Protein AF-A0AAW4KWZ7-F1 (afdb_monomer_lite)

Secondary structure (DSSP, 8-state):
-HHHHHHHHHHHHHHHHHHHHHHHHHHTTGGGHHHHHHHHHHHHHHHHHHTTHHHHHHHHHHTT--HHHHHHHHHH--TTS-STT-HHHHHHHHHHHHHHHTT-

Sequence (104 aa):
MYKTKALLLATLVSILPAIVAGAIVGLFFIKSFWYWTAGIASPALFFICLDRVPVRLFAGAMRGLPLWPLLKYGFVCTDKRSSNYNSDEEWRYWFLYNSDHHKR

Organism: NCBI:txid60036

pLDDT: mean 78.72, std 14.86, range [43.19, 94.19]

Radius of gyration: 18.98 Å; chains: 1; bounding box: 37×48×48 Å

Structure (mmCIF, N/CA/C/O backbone):
data_AF-A0AAW4KWZ7-F1
#
_entry.id   AF-A0AAW4KWZ7-F1
#
loop_
_atom_site.group_PDB
_atom_site.id
_atom_site.type_symbol
_atom_site.label_atom_id
_atom_site.label_alt_id
_atom_site.label_comp_id
_atom_site.label_asym_id
_atom_site.label_entity_id
_atom_site.label_seq_id
_atom_site.pdbx_PDB_ins_code
_atom_site.Cartn_x
_atom_site.Cartn_y
_atom_site.Cartn_z
_atom_site.occupancy
_atom_site.B_iso_or_equiv
_atom_site.auth_seq_id
_atom_site.auth_comp_id
_atom_site.auth_asym_id
_atom_site.auth_atom_id
_atom_site.pdbx_PDB_model_num
ATOM 1 N N . MET A 1 1 ? -25.413 4.328 6.080 1.00 51.44 1 MET A N 1
ATOM 2 C CA . MET A 1 1 ? -24.615 5.222 5.201 1.00 51.44 1 MET A CA 1
ATOM 3 C C . MET A 1 1 ? -23.087 5.105 5.393 1.00 51.44 1 MET A C 1
ATOM 5 O O . MET A 1 1 ? -22.331 5.689 4.629 1.00 51.44 1 MET A O 1
ATOM 9 N N . TYR A 1 2 ? -22.609 4.329 6.376 1.00 65.94 2 TYR A N 1
ATOM 10 C CA . TYR A 1 2 ? -21.187 4.218 6.764 1.00 65.94 2 TYR A CA 1
ATOM 11 C C . TYR A 1 2 ? -20.401 3.189 5.930 1.00 65.94 2 TYR A C 1
ATOM 13 O O . TYR A 1 2 ? -19.235 3.405 5.619 1.00 65.94 2 TYR A O 1
ATOM 21 N N . LYS A 1 3 ? -21.066 2.103 5.502 1.00 76.88 3 LYS A N 1
ATOM 22 C CA . LYS A 1 3 ? -20.449 0.999 4.745 1.00 76.88 3 LYS A CA 1
ATOM 23 C C . LYS A 1 3 ? -19.888 1.443 3.391 1.00 76.88 3 LYS A C 1
ATOM 25 O O . LYS A 1 3 ? -18.770 1.078 3.061 1.00 76.88 3 LYS A O 1
ATOM 30 N N . THR A 1 4 ? -20.616 2.268 2.639 1.00 83.00 4 THR A N 1
ATOM 31 C CA . THR A 1 4 ? -20.171 2.756 1.322 1.00 83.00 4 THR A CA 1
ATOM 32 C C . THR A 1 4 ? -18.963 3.685 1.440 1.00 83.00 4 THR A C 1
ATOM 34 O O . THR A 1 4 ? -18.037 3.585 0.646 1.00 83.00 4 THR A O 1
ATOM 37 N N . LYS A 1 5 ? -18.927 4.541 2.473 1.00 83.75 5 LYS A N 1
ATOM 38 C CA . LYS A 1 5 ? -17.773 5.412 2.755 1.00 83.75 5 LYS A CA 1
ATOM 39 C C . LYS A 1 5 ? -16.545 4.598 3.167 1.00 83.75 5 LYS A C 1
ATOM 41 O O . LYS A 1 5 ? -15.459 4.849 2.661 1.00 83.75 5 LYS A O 1
ATOM 46 N N . ALA A 1 6 ? -16.728 3.604 4.038 1.00 81.38 6 ALA A N 1
ATOM 47 C CA . ALA A 1 6 ? -15.664 2.693 4.452 1.00 81.38 6 ALA A CA 1
ATOM 48 C C . ALA A 1 6 ? -15.126 1.861 3.278 1.00 81.38 6 ALA A C 1
ATOM 50 O O . ALA A 1 6 ? -13.918 1.672 3.170 1.00 81.38 6 ALA A O 1
ATOM 51 N N . LEU A 1 7 ? -16.009 1.405 2.384 1.00 85.69 7 LEU A N 1
ATOM 52 C CA . LEU A 1 7 ? -15.633 0.684 1.171 1.00 85.69 7 LEU A CA 1
ATOM 53 C C . LEU A 1 7 ? -14.800 1.573 0.246 1.00 85.69 7 LEU A C 1
ATOM 55 O O . LEU A 1 7 ? -13.685 1.191 -0.090 1.00 85.69 7 LEU A O 1
ATOM 59 N N . LEU A 1 8 ? -15.302 2.769 -0.088 1.00 87.31 8 LEU A N 1
ATOM 60 C CA . LEU A 1 8 ? -14.595 3.732 -0.936 1.00 87.31 8 LEU A CA 1
ATOM 61 C C . LEU A 1 8 ? -13.216 4.066 -0.370 1.00 87.31 8 LEU A C 1
ATOM 63 O O . LEU A 1 8 ? -12.225 4.005 -1.095 1.00 87.31 8 LEU A O 1
ATOM 67 N N . LEU A 1 9 ? -13.145 4.355 0.930 1.00 87.25 9 LEU A N 1
ATOM 68 C CA . LEU A 1 9 ? -11.892 4.656 1.606 1.00 87.25 9 LEU A CA 1
ATOM 69 C C . LEU A 1 9 ? -10.916 3.475 1.526 1.00 87.25 9 LEU A C 1
ATOM 71 O O . LEU A 1 9 ? -9.763 3.667 1.155 1.00 87.25 9 LEU A O 1
ATOM 75 N N . ALA A 1 10 ? -11.377 2.256 1.811 1.00 86.88 10 ALA A N 1
ATOM 76 C CA . ALA A 1 10 ? -10.544 1.063 1.733 1.00 86.88 10 ALA A CA 1
ATOM 77 C C . ALA A 1 10 ? -10.004 0.828 0.316 1.00 86.88 10 ALA A C 1
ATOM 79 O O . ALA A 1 10 ? -8.816 0.549 0.164 1.00 86.88 10 ALA A O 1
ATOM 80 N N . THR A 1 11 ? -10.830 0.992 -0.722 1.00 86.75 11 THR A N 1
ATOM 81 C CA . THR A 1 11 ? -10.380 0.876 -2.117 1.00 86.75 11 THR A CA 1
ATOM 82 C C . THR A 1 11 ? -9.385 1.965 -2.500 1.00 86.75 11 THR A C 1
ATOM 84 O O . THR A 1 11 ? -8.314 1.646 -3.005 1.00 86.75 11 THR A O 1
ATOM 87 N N . LEU A 1 12 ? -9.679 3.238 -2.221 1.00 89.44 12 LEU A N 1
ATOM 88 C CA . LEU A 1 12 ? -8.811 4.352 -2.615 1.00 89.44 12 LEU A CA 1
ATOM 89 C C . LEU A 1 12 ? -7.448 4.274 -1.927 1.00 89.44 12 LEU A C 1
ATOM 91 O O . LEU A 1 12 ? -6.415 4.393 -2.581 1.00 89.44 12 LEU A O 1
ATOM 95 N N . VAL A 1 13 ? -7.443 4.007 -0.621 1.00 88.38 13 VAL A N 1
ATOM 96 C CA . VAL A 1 13 ? -6.214 3.895 0.172 1.00 88.38 13 VAL A CA 1
ATOM 97 C C . VAL A 1 13 ? -5.397 2.662 -0.223 1.00 88.38 13 VAL A C 1
ATOM 99 O O . VAL A 1 13 ? -4.177 2.692 -0.114 1.00 88.38 13 VAL A O 1
ATOM 102 N N . SER A 1 14 ? -6.031 1.600 -0.727 1.00 87.94 14 SER A N 1
ATOM 103 C CA . SER A 1 14 ? -5.309 0.427 -1.243 1.00 87.94 14 SER A CA 1
ATOM 104 C C . SER A 1 14 ? -4.706 0.670 -2.629 1.00 87.94 14 SER A C 1
ATOM 106 O O . SER A 1 14 ? -3.636 0.150 -2.929 1.00 87.94 14 SER A O 1
ATOM 108 N N . ILE A 1 15 ? -5.369 1.459 -3.478 1.00 91.62 15 ILE A N 1
ATOM 109 C CA . ILE A 1 15 ? -4.936 1.687 -4.864 1.00 91.62 15 ILE A CA 1
ATOM 110 C C . ILE A 1 15 ? -3.853 2.765 -4.962 1.00 91.62 15 ILE A C 1
ATOM 112 O O . ILE A 1 15 ? -2.914 2.643 -5.749 1.00 91.62 15 ILE A O 1
ATOM 116 N N . LEU A 1 16 ? -3.962 3.812 -4.145 1.00 91.75 16 LEU A N 1
ATOM 117 C CA . LEU A 1 16 ? -3.090 4.981 -4.208 1.00 91.75 16 LEU A CA 1
ATOM 118 C C . LEU A 1 16 ? -1.590 4.643 -4.062 1.00 91.75 16 LEU A C 1
ATOM 120 O O . LEU A 1 16 ? -0.819 5.113 -4.896 1.00 91.75 16 LEU A O 1
ATOM 124 N N . PRO A 1 17 ? -1.143 3.790 -3.117 1.00 89.56 17 PRO A N 1
ATOM 125 C CA . PRO A 1 17 ? 0.270 3.427 -2.990 1.00 89.56 17 PRO A CA 1
ATOM 126 C C . PRO A 1 17 ? 0.831 2.721 -4.227 1.00 89.56 17 PRO A C 1
ATOM 128 O O . PRO A 1 17 ? 1.971 2.969 -4.607 1.00 89.56 17 PRO A O 1
ATOM 131 N N . ALA A 1 18 ? 0.033 1.872 -4.880 1.00 91.06 18 ALA A N 1
ATOM 132 C CA . ALA A 1 18 ? 0.457 1.162 -6.082 1.00 91.06 18 ALA A CA 1
ATOM 133 C C . ALA A 1 18 ? 0.619 2.109 -7.280 1.00 91.06 18 ALA A C 1
ATOM 135 O O . ALA A 1 18 ? 1.614 2.027 -8.000 1.00 91.06 18 ALA A O 1
ATOM 136 N N . ILE A 1 19 ? -0.317 3.048 -7.460 1.00 92.62 19 ILE A N 1
ATOM 137 C CA . ILE A 1 19 ? -0.205 4.083 -8.497 1.00 92.62 19 ILE A CA 1
ATOM 138 C C . ILE A 1 19 ? 0.999 4.985 -8.220 1.00 92.62 19 ILE A C 1
ATOM 140 O O . ILE A 1 19 ? 1.757 5.272 -9.141 1.00 92.62 19 ILE A O 1
ATOM 144 N N . VAL A 1 20 ? 1.211 5.400 -6.967 1.00 93.75 20 VAL A N 1
ATOM 145 C CA . VAL A 1 20 ? 2.363 6.230 -6.579 1.00 93.75 20 VAL A CA 1
ATOM 146 C C . VAL A 1 20 ? 3.678 5.500 -6.851 1.00 93.75 20 VAL A C 1
ATOM 148 O O . VAL A 1 20 ? 4.574 6.088 -7.450 1.00 93.75 20 VAL A O 1
ATOM 151 N N . ALA A 1 21 ? 3.784 4.216 -6.499 1.00 90.56 21 ALA A N 1
ATOM 152 C CA . ALA A 1 21 ? 4.966 3.411 -6.800 1.00 90.56 21 ALA A CA 1
ATOM 153 C C . ALA A 1 21 ? 5.245 3.356 -8.311 1.00 90.56 21 ALA A C 1
ATOM 155 O O . ALA A 1 21 ? 6.373 3.585 -8.747 1.00 90.56 21 ALA A O 1
ATOM 156 N N . GLY A 1 22 ? 4.209 3.127 -9.123 1.00 90.56 22 GLY A N 1
ATOM 157 C CA . GLY A 1 22 ? 4.345 3.136 -10.575 1.00 90.56 22 GLY A CA 1
ATOM 158 C C . GLY A 1 22 ? 4.669 4.513 -11.158 1.00 90.56 22 GLY A C 1
ATOM 159 O O . GLY A 1 22 ? 5.444 4.606 -12.108 1.00 90.56 22 GLY A O 1
ATOM 160 N N . ALA A 1 23 ? 4.116 5.589 -10.603 1.00 92.56 23 ALA A N 1
ATOM 161 C CA . ALA A 1 23 ? 4.396 6.950 -11.047 1.00 92.56 23 ALA A CA 1
ATOM 162 C C . ALA A 1 23 ? 5.851 7.337 -10.754 1.00 92.56 23 ALA A C 1
ATOM 164 O O . ALA A 1 23 ? 6.509 7.908 -11.620 1.00 92.56 23 ALA A O 1
ATOM 165 N N . ILE A 1 24 ? 6.381 6.959 -9.584 1.00 94.19 24 ILE A N 1
ATOM 166 C CA . ILE A 1 24 ? 7.790 7.177 -9.222 1.00 94.19 24 ILE A CA 1
ATOM 167 C C . ILE A 1 24 ? 8.711 6.513 -10.246 1.00 94.19 24 ILE A C 1
ATOM 169 O O . ILE A 1 24 ? 9.620 7.163 -10.751 1.00 94.19 24 ILE A O 1
ATOM 173 N N . VAL A 1 25 ? 8.455 5.250 -10.604 1.00 91.56 25 VAL A N 1
ATOM 174 C CA . VAL A 1 25 ? 9.250 4.553 -11.631 1.00 91.56 25 VAL A CA 1
ATOM 175 C C . VAL A 1 25 ? 9.054 5.190 -13.009 1.00 91.56 25 VAL A C 1
ATOM 177 O O . VAL A 1 25 ? 10.021 5.405 -13.735 1.00 91.56 25 VAL A O 1
ATOM 180 N N . GLY A 1 26 ? 7.817 5.549 -13.358 1.00 91.19 26 GLY A N 1
ATOM 181 C CA . GLY A 1 26 ? 7.483 6.189 -14.628 1.00 91.19 26 GLY A CA 1
ATOM 182 C C . GLY A 1 26 ? 8.226 7.506 -14.852 1.00 91.19 26 GLY A C 1
ATOM 183 O O . GLY A 1 26 ? 8.616 7.788 -15.984 1.00 91.19 26 GLY A O 1
ATOM 184 N N . LEU A 1 27 ? 8.483 8.290 -13.797 1.00 93.50 27 LEU A N 1
ATOM 185 C CA . LEU A 1 27 ? 9.233 9.550 -13.888 1.00 93.50 27 LEU A CA 1
ATOM 186 C C . LEU A 1 27 ? 10.664 9.360 -14.420 1.00 93.50 27 LEU A C 1
ATOM 188 O O . LEU A 1 27 ? 11.184 10.261 -15.073 1.00 93.50 27 LEU A O 1
ATOM 192 N N . PHE A 1 28 ? 11.274 8.187 -14.225 1.00 92.75 28 PHE A N 1
ATOM 193 C CA . PHE A 1 28 ? 12.585 7.860 -14.803 1.00 92.75 28 PHE A CA 1
ATOM 194 C C . PHE A 1 28 ? 12.515 7.494 -16.295 1.00 92.75 28 PHE A C 1
ATOM 196 O O . PHE A 1 28 ? 13.533 7.502 -16.984 1.00 92.75 28 PHE A O 1
ATOM 203 N N . PHE A 1 29 ? 11.319 7.216 -16.821 1.00 91.81 29 PHE A N 1
ATOM 204 C CA . PHE A 1 29 ? 11.088 6.761 -18.191 1.00 91.81 29 PHE A CA 1
ATOM 205 C C . PHE A 1 29 ? 9.964 7.556 -18.866 1.00 91.81 29 PHE A C 1
ATOM 207 O O . PHE A 1 29 ? 8.985 6.983 -19.338 1.00 91.81 29 PHE A O 1
ATOM 214 N N . ILE A 1 30 ? 10.122 8.880 -18.962 1.00 89.94 30 ILE A N 1
ATOM 215 C CA . ILE A 1 30 ? 9.091 9.829 -19.435 1.00 89.94 30 ILE A CA 1
ATOM 216 C C . ILE A 1 30 ? 8.421 9.399 -20.757 1.00 89.94 30 ILE A C 1
ATOM 218 O O . ILE A 1 30 ? 7.199 9.462 -20.875 1.00 89.94 30 ILE A O 1
ATOM 222 N N . LYS A 1 31 ? 9.192 8.910 -21.742 1.00 90.94 31 LYS A N 1
ATOM 223 C CA . LYS A 1 31 ? 8.658 8.475 -23.054 1.00 90.94 31 LYS A CA 1
ATOM 224 C C . LYS A 1 31 ? 7.704 7.279 -22.965 1.00 90.94 31 LYS A C 1
ATOM 226 O O . LYS A 1 31 ? 6.826 7.140 -23.808 1.00 90.94 31 LYS A O 1
ATOM 231 N N . SER A 1 32 ? 7.867 6.451 -21.939 1.00 92.38 32 SER A N 1
ATOM 232 C CA . SER A 1 32 ? 7.063 5.254 -21.686 1.00 92.38 32 SER A CA 1
ATOM 233 C C . SER A 1 32 ? 6.403 5.320 -20.307 1.00 92.38 32 SER A C 1
ATOM 235 O O . SER A 1 32 ? 6.135 4.281 -19.707 1.00 92.38 32 SER A O 1
ATOM 237 N N . PHE A 1 33 ? 6.151 6.536 -19.801 1.00 92.19 33 PHE A N 1
ATOM 238 C CA . PHE A 1 33 ? 5.710 6.798 -18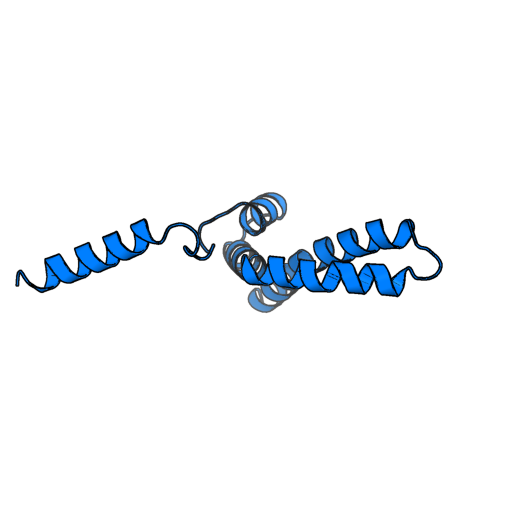.428 1.00 92.19 33 PHE A CA 1
ATOM 239 C C . PHE A 1 33 ? 4.534 5.900 -18.036 1.00 92.19 33 PHE A C 1
ATOM 241 O O . PHE A 1 33 ? 4.630 5.119 -17.095 1.00 92.19 33 PHE A O 1
ATOM 248 N N . TRP A 1 34 ? 3.461 5.933 -18.829 1.00 91.75 34 TRP A N 1
ATOM 249 C CA . TRP A 1 34 ? 2.239 5.175 -18.563 1.00 91.75 34 TRP A CA 1
ATOM 250 C C . TRP A 1 34 ? 2.444 3.661 -18.589 1.00 91.75 34 TRP A C 1
ATOM 252 O O . TRP A 1 34 ? 1.819 2.953 -17.802 1.00 91.75 34 TRP A O 1
ATOM 262 N N . TYR A 1 35 ? 3.339 3.166 -19.448 1.00 92.69 35 TYR A N 1
ATOM 263 C CA . TYR A 1 35 ? 3.662 1.743 -19.521 1.00 92.69 35 TYR A CA 1
ATOM 264 C C . TYR A 1 35 ? 4.348 1.272 -18.236 1.00 92.69 35 TYR A C 1
ATOM 266 O O . TYR A 1 35 ? 3.947 0.271 -17.649 1.00 92.69 35 TYR A O 1
ATOM 274 N N . TRP A 1 36 ? 5.326 2.037 -17.746 1.00 90.50 36 TRP A N 1
ATOM 275 C CA . TRP A 1 36 ? 6.010 1.742 -16.487 1.00 90.50 36 TRP A CA 1
ATOM 276 C C . TRP A 1 36 ? 5.102 1.926 -15.275 1.00 90.50 36 TRP A C 1
ATOM 278 O O . TRP A 1 36 ? 5.100 1.089 -14.374 1.00 90.50 36 TRP A O 1
ATOM 288 N N . THR A 1 37 ? 4.271 2.968 -15.268 1.00 93.12 37 THR A N 1
ATOM 289 C CA . THR A 1 37 ? 3.312 3.196 -14.188 1.00 93.12 37 THR A CA 1
ATOM 290 C C . THR A 1 37 ? 2.302 2.065 -14.081 1.00 93.12 37 THR A C 1
ATOM 292 O O . THR A 1 37 ? 2.138 1.517 -12.995 1.00 93.12 37 THR A O 1
ATOM 295 N N . ALA A 1 38 ? 1.678 1.652 -15.186 1.00 91.56 38 ALA A N 1
ATOM 296 C CA . ALA A 1 38 ? 0.754 0.521 -15.184 1.00 91.56 38 ALA A CA 1
ATOM 297 C C . ALA A 1 38 ? 1.471 -0.807 -14.877 1.00 91.56 38 ALA A C 1
ATOM 299 O O . ALA A 1 38 ? 0.966 -1.614 -14.094 1.00 91.56 38 ALA A O 1
ATOM 300 N N . GLY A 1 39 ? 2.665 -1.007 -15.445 1.00 91.69 39 GLY A N 1
ATOM 301 C CA . GLY A 1 39 ? 3.469 -2.215 -15.276 1.00 91.69 39 GLY A CA 1
ATOM 302 C C . GLY A 1 39 ? 3.923 -2.462 -13.838 1.00 91.69 39 GLY A C 1
ATOM 303 O O . GLY A 1 39 ? 3.992 -3.612 -13.422 1.00 91.69 39 GLY A O 1
ATOM 304 N N . ILE A 1 40 ? 4.173 -1.407 -13.058 1.00 92.44 40 ILE A N 1
ATOM 305 C CA . ILE A 1 40 ? 4.533 -1.504 -11.635 1.00 92.44 40 ILE A CA 1
ATOM 306 C C . ILE A 1 40 ? 3.295 -1.458 -10.731 1.00 92.44 40 ILE A C 1
ATOM 308 O O . ILE A 1 40 ? 3.222 -2.197 -9.748 1.00 92.44 40 ILE A O 1
ATOM 312 N N . ALA A 1 41 ? 2.292 -0.639 -11.062 1.00 92.44 41 ALA A N 1
ATOM 313 C CA . ALA A 1 41 ? 1.075 -0.535 -10.259 1.00 92.44 41 ALA A CA 1
ATOM 314 C C . ALA A 1 41 ? 0.271 -1.844 -10.251 1.00 92.44 41 ALA A C 1
ATOM 316 O O . ALA A 1 41 ? -0.293 -2.201 -9.221 1.00 92.44 41 ALA A O 1
ATOM 317 N N . SER A 1 42 ? 0.240 -2.580 -11.366 1.00 90.94 42 SER A N 1
ATOM 318 C CA . SER A 1 42 ? -0.488 -3.851 -11.481 1.00 90.94 42 SER A CA 1
ATOM 319 C C . SER A 1 42 ? 0.002 -4.937 -10.498 1.00 90.94 42 SER A C 1
ATOM 321 O O . SER A 1 42 ? -0.795 -5.385 -9.667 1.00 90.94 42 SER A O 1
ATOM 323 N N . PRO A 1 43 ? 1.294 -5.332 -10.479 1.00 90.50 43 PRO A N 1
ATOM 324 C CA . PRO A 1 43 ? 1.797 -6.291 -9.498 1.00 90.50 43 PRO A CA 1
ATOM 325 C C . PRO A 1 43 ? 1.735 -5.742 -8.067 1.00 90.50 43 PRO A C 1
ATOM 327 O O . PRO A 1 43 ? 1.423 -6.494 -7.146 1.00 90.50 43 PRO A O 1
ATOM 330 N N . ALA A 1 44 ? 1.957 -4.440 -7.854 1.00 88.69 44 ALA A N 1
ATOM 331 C CA . ALA A 1 44 ? 1.825 -3.837 -6.527 1.00 88.69 44 ALA A CA 1
ATOM 332 C C . ALA A 1 44 ? 0.391 -3.953 -5.978 1.00 88.69 44 ALA A C 1
ATOM 334 O O . ALA A 1 44 ? 0.201 -4.369 -4.835 1.00 88.69 44 ALA A O 1
ATOM 335 N N . LEU A 1 45 ? -0.625 -3.659 -6.797 1.00 89.81 45 LEU A N 1
ATOM 336 C CA . LEU A 1 45 ? -2.033 -3.870 -6.450 1.00 89.81 45 LEU A CA 1
ATOM 337 C C . LEU A 1 45 ? -2.319 -5.334 -6.129 1.00 89.81 45 LEU A C 1
ATOM 339 O O . LEU A 1 45 ? -3.012 -5.623 -5.155 1.00 89.81 45 LEU A O 1
ATOM 343 N N . PHE A 1 46 ? -1.770 -6.254 -6.923 1.00 88.69 46 PHE A N 1
ATOM 344 C CA . PHE A 1 46 ? -1.930 -7.682 -6.689 1.00 88.69 46 PHE A CA 1
ATOM 345 C C . PHE A 1 46 ? -1.396 -8.092 -5.308 1.00 88.69 46 PHE A C 1
ATOM 347 O O . PHE A 1 46 ? -2.116 -8.733 -4.542 1.00 88.69 46 PHE A O 1
ATOM 354 N N . PHE A 1 47 ? -0.196 -7.639 -4.929 1.00 85.75 47 PHE A N 1
ATOM 355 C CA . PHE A 1 47 ? 0.362 -7.893 -3.597 1.00 85.75 47 PHE A CA 1
ATOM 356 C C . PHE A 1 47 ? -0.456 -7.258 -2.466 1.00 85.75 47 PHE A C 1
ATOM 358 O O . PHE A 1 47 ? -0.689 -7.905 -1.447 1.00 85.75 47 PHE A O 1
ATOM 365 N N . ILE A 1 48 ? -0.941 -6.026 -2.644 1.00 87.12 48 ILE A N 1
ATOM 366 C CA . ILE A 1 48 ? -1.796 -5.336 -1.661 1.00 87.12 48 ILE A CA 1
ATOM 367 C C . ILE A 1 48 ? -3.103 -6.113 -1.430 1.00 87.12 48 ILE A C 1
ATOM 369 O O . ILE A 1 48 ? -3.563 -6.254 -0.292 1.00 87.12 48 ILE A O 1
ATOM 373 N N . CYS A 1 49 ? -3.691 -6.652 -2.499 1.00 85.88 49 CYS A N 1
ATOM 374 C CA . CYS A 1 49 ? -4.874 -7.503 -2.423 1.00 85.88 49 CYS A CA 1
ATOM 375 C C . CYS A 1 49 ? -4.578 -8.843 -1.735 1.00 85.88 49 CYS A C 1
ATOM 377 O O . CYS A 1 49 ? -5.349 -9.252 -0.864 1.00 85.88 49 CYS A O 1
ATOM 379 N N . LEU A 1 50 ? -3.461 -9.500 -2.071 1.00 83.50 50 LEU A N 1
ATOM 380 C CA . LEU A 1 50 ? -3.037 -10.759 -1.444 1.00 83.50 50 LEU A CA 1
ATOM 381 C C . LEU A 1 50 ? -2.756 -10.608 0.053 1.00 83.50 50 LEU A C 1
ATOM 383 O O . LEU A 1 50 ? -3.150 -11.462 0.845 1.00 83.50 50 LEU A O 1
ATOM 387 N N . ASP A 1 51 ? -2.149 -9.494 0.459 1.00 81.88 51 ASP A N 1
ATOM 388 C CA . ASP A 1 51 ? -1.934 -9.169 1.870 1.00 81.88 51 ASP A CA 1
ATOM 389 C C . ASP A 1 51 ? -3.222 -8.687 2.566 1.00 81.88 51 ASP A C 1
ATOM 391 O O . ASP A 1 51 ? -3.212 -8.352 3.747 1.00 81.88 51 ASP A O 1
ATOM 395 N N . ARG A 1 52 ? -4.368 -8.682 1.867 1.00 84.38 52 ARG A N 1
ATOM 396 C CA . ARG A 1 52 ? -5.701 -8.349 2.398 1.00 84.38 52 ARG A CA 1
ATOM 397 C C . ARG A 1 52 ? -5.776 -6.959 3.046 1.00 84.38 52 ARG A C 1
ATOM 399 O O . ARG A 1 52 ? -6.653 -6.705 3.878 1.00 84.38 52 ARG A O 1
ATOM 406 N N . VAL A 1 53 ? -4.923 -6.028 2.612 1.00 86.25 53 VAL A N 1
ATOM 407 C CA . VAL A 1 53 ? -4.931 -4.619 3.043 1.00 86.25 53 VAL A CA 1
ATOM 408 C C . VAL A 1 53 ? -6.324 -3.980 2.890 1.00 86.25 53 VAL A C 1
ATOM 410 O O . VAL A 1 53 ? -6.789 -3.380 3.865 1.00 86.25 53 VAL A O 1
ATOM 413 N N . PRO A 1 54 ? -7.068 -4.163 1.770 1.00 86.75 54 PRO A N 1
ATOM 414 C CA . PRO A 1 54 ? -8.399 -3.565 1.622 1.00 86.75 54 PRO A CA 1
ATOM 415 C C . PRO A 1 54 ? -9.386 -4.061 2.685 1.00 86.75 54 PRO A C 1
ATOM 417 O O . PRO A 1 54 ? -10.217 -3.306 3.187 1.00 86.75 54 PRO A O 1
ATOM 420 N N . VAL A 1 55 ? -9.271 -5.331 3.084 1.00 86.00 55 VAL A N 1
ATOM 421 C CA . VAL A 1 55 ? -10.149 -5.954 4.084 1.00 86.00 55 VAL A CA 1
ATOM 422 C C . VAL A 1 55 ? -9.839 -5.431 5.488 1.00 86.00 55 VAL A C 1
ATOM 424 O O . VAL A 1 55 ? -10.761 -5.215 6.281 1.00 86.0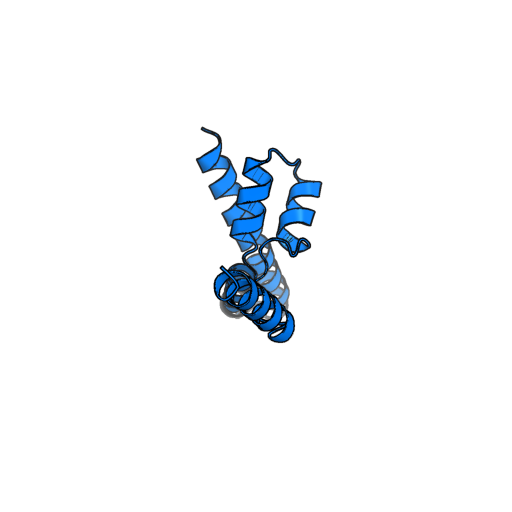0 55 VAL A O 1
ATOM 427 N N . ARG A 1 56 ? -8.557 -5.206 5.808 1.00 86.31 56 ARG A N 1
ATOM 428 C CA . ARG A 1 56 ? -8.136 -4.596 7.080 1.00 86.31 56 ARG A CA 1
ATOM 429 C C . ARG A 1 56 ? -8.549 -3.131 7.158 1.00 86.31 56 ARG A C 1
ATOM 431 O O . ARG A 1 56 ? -9.126 -2.729 8.164 1.00 86.31 56 ARG A O 1
ATOM 438 N N . LEU A 1 57 ? -8.358 -2.363 6.085 1.00 86.94 57 LEU A N 1
ATOM 439 C CA . LEU A 1 57 ? -8.818 -0.974 5.999 1.00 86.94 57 LEU A CA 1
ATOM 440 C C . LEU A 1 57 ? -10.337 -0.872 6.142 1.00 86.94 57 LEU A C 1
ATOM 442 O O . LEU A 1 57 ? -10.825 -0.057 6.919 1.00 86.94 57 LEU A O 1
ATOM 446 N N . PHE A 1 58 ? -11.097 -1.740 5.473 1.00 87.00 58 PHE A N 1
ATOM 447 C CA . PHE A 1 58 ? -12.550 -1.766 5.622 1.00 87.00 58 PHE A CA 1
ATOM 448 C C . PHE A 1 58 ? -12.967 -2.092 7.064 1.00 87.00 58 PHE A C 1
ATOM 450 O O . PHE A 1 58 ? -13.812 -1.406 7.637 1.00 87.00 58 PHE A O 1
ATOM 457 N N . ALA A 1 59 ? -12.347 -3.100 7.685 1.00 84.88 59 ALA A N 1
ATOM 458 C CA . ALA A 1 59 ? -12.636 -3.474 9.068 1.00 84.88 59 ALA A CA 1
ATOM 459 C C . ALA A 1 59 ? -12.273 -2.363 10.067 1.00 84.88 59 ALA A C 1
ATOM 461 O O . ALA A 1 59 ? -13.052 -2.084 10.975 1.00 84.88 59 ALA A O 1
ATOM 462 N N . GLY A 1 60 ? -11.129 -1.702 9.887 1.00 84.56 60 GLY A N 1
ATOM 463 C CA . GLY A 1 60 ? -10.717 -0.571 10.714 1.00 84.56 60 GLY A CA 1
ATOM 464 C C . GLY A 1 60 ? -11.638 0.640 10.555 1.00 84.56 60 GLY A C 1
ATOM 465 O O . GLY A 1 60 ? -12.000 1.273 11.545 1.00 84.56 60 GLY A O 1
ATOM 466 N N . ALA A 1 61 ? -12.085 0.921 9.329 1.00 85.25 61 ALA A N 1
ATOM 467 C CA . ALA A 1 61 ? -13.024 2.003 9.050 1.00 85.25 61 ALA A CA 1
ATOM 468 C C . ALA A 1 61 ? -14.400 1.718 9.672 1.00 85.25 61 ALA A C 1
ATOM 470 O O . ALA A 1 61 ? -15.018 2.608 10.250 1.00 85.25 61 ALA A O 1
ATOM 471 N N . MET A 1 62 ? -14.853 0.461 9.633 1.00 84.50 62 MET A N 1
ATOM 472 C CA . MET A 1 62 ? -16.079 0.019 10.306 1.00 84.50 62 MET A CA 1
ATOM 473 C C . MET A 1 62 ? -15.982 0.082 11.839 1.00 84.50 62 MET A C 1
ATOM 475 O O . MET A 1 62 ? -17.002 0.264 12.496 1.00 84.50 62 MET A O 1
ATOM 479 N N . ARG A 1 63 ? -14.774 -0.027 12.408 1.00 83.62 63 ARG A N 1
ATOM 480 C CA . ARG A 1 63 ? -14.497 0.179 13.843 1.00 83.62 63 ARG A CA 1
ATOM 481 C C . ARG A 1 63 ? -14.419 1.659 14.240 1.00 83.62 63 ARG A C 1
ATOM 483 O O . ARG A 1 63 ? -14.229 1.950 15.414 1.00 83.62 63 ARG A O 1
ATOM 490 N N . GLY A 1 64 ? -14.543 2.586 13.286 1.00 82.31 64 GLY A N 1
ATOM 491 C CA . GLY A 1 64 ? -14.468 4.024 13.551 1.00 82.31 64 GLY A CA 1
ATOM 492 C C . GLY A 1 64 ? -13.060 4.522 13.883 1.00 82.31 64 GLY A C 1
ATOM 493 O O . GLY A 1 64 ? -12.923 5.552 14.539 1.00 82.31 64 GLY A O 1
ATOM 494 N N . LEU A 1 65 ? -12.010 3.807 13.458 1.00 83.38 65 LEU A N 1
ATOM 495 C CA . LEU A 1 65 ? -10.635 4.250 13.688 1.00 83.38 65 LEU A CA 1
ATOM 496 C C . LEU A 1 65 ? -10.356 5.577 12.954 1.00 83.38 65 LEU A C 1
ATOM 498 O O . LEU A 1 65 ? -10.744 5.721 11.790 1.00 83.38 65 LEU A O 1
ATOM 502 N N . PRO A 1 66 ? -9.640 6.528 13.583 1.00 84.38 66 PRO A N 1
ATOM 503 C CA . PRO A 1 66 ? -9.199 7.738 12.900 1.00 84.38 66 PRO A CA 1
ATOM 504 C C . PRO A 1 66 ? -8.129 7.415 11.846 1.00 84.38 66 PRO A C 1
ATOM 506 O O . PRO A 1 66 ? -7.503 6.356 11.881 1.00 84.38 66 PRO A O 1
ATOM 509 N N . LEU A 1 67 ? -7.907 8.336 10.902 1.00 81.25 67 LEU A N 1
ATOM 510 C CA . LEU A 1 67 ? -7.151 8.092 9.664 1.00 81.25 67 LEU A CA 1
ATOM 511 C C . LEU A 1 67 ? -5.751 7.492 9.888 1.00 81.25 67 LEU A C 1
ATOM 513 O O . LEU A 1 67 ? -5.375 6.535 9.218 1.00 81.25 67 LEU A O 1
ATOM 517 N N . TRP A 1 68 ? -4.986 8.015 10.847 1.00 83.81 68 TRP A N 1
ATOM 518 C CA . TRP A 1 68 ? -3.628 7.532 11.101 1.00 83.81 68 TRP A CA 1
ATOM 519 C C . TRP A 1 68 ? -3.593 6.122 11.729 1.00 83.81 68 TRP A C 1
ATOM 521 O O . TRP A 1 68 ? -2.950 5.234 11.160 1.00 83.81 68 TRP A O 1
ATOM 531 N N . PRO A 1 69 ? -4.337 5.836 12.819 1.00 85.12 69 PRO A N 1
ATOM 532 C CA . PRO A 1 69 ? -4.501 4.466 13.312 1.00 85.12 69 PRO A CA 1
ATOM 533 C C . PRO A 1 69 ? -5.102 3.505 12.291 1.00 85.12 69 PRO A C 1
ATOM 535 O O . PRO A 1 69 ? -4.744 2.332 12.282 1.00 85.12 69 PRO A O 1
ATOM 538 N N . LEU A 1 70 ? -5.975 3.988 11.411 1.00 84.69 70 LEU A N 1
ATOM 539 C CA . LEU A 1 70 ? -6.560 3.196 10.340 1.00 84.69 70 LEU A CA 1
ATOM 540 C C . LEU A 1 70 ? -5.521 2.768 9.300 1.00 84.69 70 LEU A C 1
ATOM 542 O O . LEU A 1 70 ? -5.509 1.606 8.902 1.00 84.69 70 LEU A O 1
ATOM 54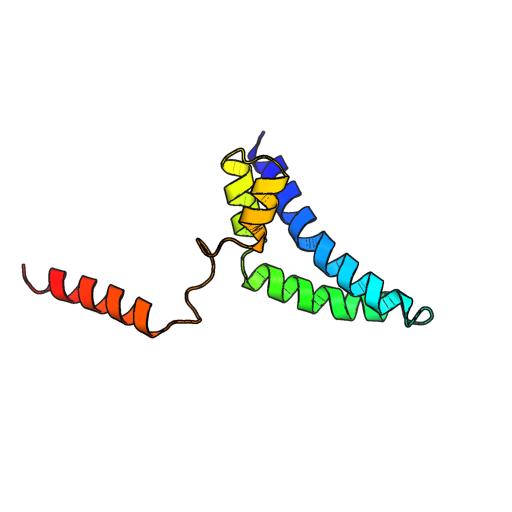6 N N . LEU A 1 71 ? -4.633 3.675 8.889 1.00 84.81 71 LEU A N 1
ATOM 547 C CA . LEU A 1 71 ? -3.520 3.358 7.992 1.00 84.81 71 LEU A CA 1
ATOM 548 C C . LEU A 1 71 ? -2.567 2.352 8.643 1.00 84.81 71 LEU A C 1
ATOM 550 O O . LEU A 1 71 ? -2.228 1.340 8.031 1.00 84.81 71 LEU A O 1
ATOM 554 N N . LYS A 1 72 ? -2.208 2.571 9.913 1.00 84.12 72 LYS A N 1
ATOM 555 C CA . LYS A 1 72 ? -1.389 1.618 10.673 1.00 84.12 72 LYS A CA 1
ATOM 556 C C . LYS A 1 72 ? -2.072 0.249 10.758 1.00 84.12 72 LYS A C 1
ATOM 558 O O . LYS A 1 72 ? -1.435 -0.771 10.524 1.00 84.12 72 LYS A O 1
ATOM 563 N N . TYR A 1 73 ? -3.377 0.217 11.013 1.00 80.44 73 TYR A N 1
ATOM 564 C CA . TYR A 1 73 ? -4.154 -1.020 11.048 1.00 80.44 73 TYR A CA 1
ATOM 565 C C . TYR A 1 73 ? -4.223 -1.711 9.675 1.00 80.44 73 TYR A C 1
ATOM 567 O O . TYR A 1 73 ? -4.072 -2.923 9.574 1.00 80.44 73 TYR A O 1
ATOM 575 N N . GLY A 1 74 ? -4.409 -0.952 8.597 1.00 82.12 74 GLY A N 1
ATOM 576 C CA . GLY A 1 74 ? -4.496 -1.477 7.237 1.00 82.12 74 GLY A CA 1
ATOM 577 C C . GLY A 1 74 ? -3.196 -2.101 6.732 1.00 82.12 74 GLY A C 1
ATOM 578 O O . GLY A 1 74 ? -3.222 -3.201 6.178 1.00 82.12 74 GLY A O 1
ATOM 579 N N . PHE A 1 75 ? -2.070 -1.415 6.932 1.00 81.81 75 PHE A N 1
ATOM 580 C CA . PHE A 1 75 ? -0.782 -1.782 6.331 1.00 81.81 75 PHE A CA 1
ATOM 581 C C . PHE A 1 75 ? 0.156 -2.561 7.255 1.00 81.81 75 PHE A C 1
ATOM 583 O O . PHE A 1 75 ? 1.009 -3.286 6.758 1.00 81.81 75 PHE A O 1
ATOM 590 N N . VAL A 1 76 ? 0.020 -2.426 8.577 1.00 79.00 76 VAL A N 1
ATOM 591 C CA . VAL A 1 76 ? 0.970 -3.017 9.541 1.00 79.00 76 VAL A CA 1
ATOM 592 C C . VAL A 1 76 ? 0.351 -4.174 10.327 1.00 79.00 76 VAL A C 1
ATOM 594 O O . VAL A 1 76 ? 1.067 -5.054 10.794 1.00 79.00 76 VAL A O 1
ATOM 597 N N . CYS A 1 77 ? -0.972 -4.2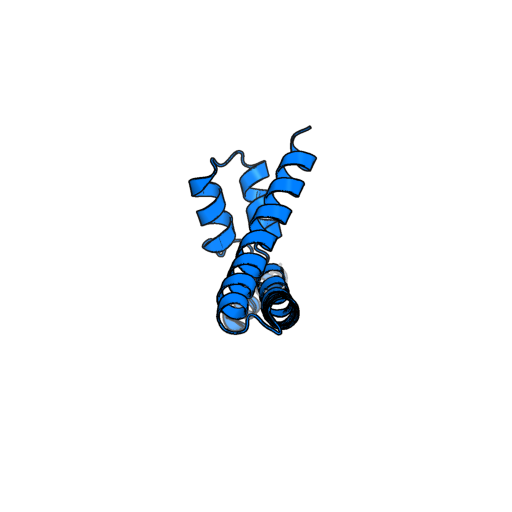01 10.493 1.00 71.12 77 CYS A N 1
ATOM 598 C CA . CYS A 1 77 ? -1.618 -5.199 11.340 1.00 71.12 77 CYS A CA 1
ATOM 599 C C . CYS A 1 77 ? -1.700 -6.578 10.667 1.00 71.12 77 CYS A C 1
ATOM 601 O O . CYS A 1 77 ? -2.108 -6.706 9.511 1.00 71.12 77 CYS A O 1
ATOM 603 N N . THR A 1 78 ? -1.364 -7.626 11.418 1.00 66.31 78 THR A N 1
ATOM 604 C CA . THR A 1 78 ? -1.343 -9.015 10.943 1.00 66.31 78 THR A CA 1
ATOM 605 C C . THR A 1 78 ? -2.639 -9.780 11.218 1.00 66.31 78 THR A C 1
ATOM 607 O O . THR A 1 78 ? -2.792 -10.872 10.686 1.00 66.31 78 THR A O 1
ATOM 610 N N . ASP A 1 79 ? -3.615 -9.195 11.929 1.00 60.31 79 ASP A N 1
ATOM 611 C CA . ASP A 1 79 ? -4.871 -9.839 12.378 1.00 60.31 79 ASP A CA 1
ATOM 612 C C . ASP A 1 79 ? -5.679 -10.563 11.287 1.00 60.31 79 ASP A C 1
ATOM 614 O O . ASP A 1 79 ? -6.505 -11.426 11.574 1.00 60.31 79 ASP A O 1
ATOM 618 N N . LYS A 1 80 ? -5.515 -10.155 10.026 1.00 58.09 80 LYS A N 1
ATOM 619 C CA . LYS A 1 80 ? -6.173 -10.774 8.864 1.00 58.09 80 LYS A CA 1
ATOM 620 C C . LYS A 1 80 ? -5.196 -11.178 7.770 1.00 58.09 80 LYS A C 1
ATOM 622 O O . LYS A 1 80 ? -5.629 -11.442 6.649 1.00 58.09 80 LYS A O 1
ATOM 627 N N . ARG A 1 81 ? -3.896 -11.168 8.061 1.00 53.47 81 ARG A N 1
ATOM 628 C CA . ARG A 1 81 ? -2.885 -11.711 7.157 1.00 53.47 81 ARG A CA 1
ATOM 629 C C . ARG A 1 81 ? -3.165 -13.205 7.023 1.00 53.47 81 ARG A C 1
ATOM 631 O O . ARG A 1 81 ? -3.527 -13.851 8.001 1.00 53.47 81 ARG A O 1
ATOM 638 N N . SER A 1 82 ? -3.067 -13.740 5.809 1.00 46.31 82 SER A N 1
ATOM 639 C CA . SER A 1 82 ? -3.111 -15.192 5.650 1.00 46.31 82 SER A CA 1
ATOM 640 C C . SER A 1 82 ? -1.960 -15.773 6.471 1.00 46.31 82 SER A C 1
ATOM 642 O O . SER A 1 82 ? -0.818 -15.353 6.295 1.00 46.31 82 SER A O 1
ATOM 644 N N . SER A 1 83 ? -2.262 -16.735 7.331 1.00 49.53 83 SER A N 1
ATOM 645 C CA . SER A 1 83 ? -1.350 -17.632 8.060 1.00 49.53 83 SER A CA 1
ATOM 646 C C . SER A 1 83 ? -0.394 -18.429 7.158 1.00 49.53 83 SER A C 1
ATOM 648 O O . SER A 1 83 ? 0.408 -19.211 7.656 1.00 49.53 83 SER A O 1
ATOM 650 N N . ASN A 1 84 ? -0.393 -18.182 5.844 1.00 43.19 84 ASN A N 1
ATOM 651 C CA . ASN A 1 84 ? 0.380 -18.885 4.815 1.00 43.19 84 ASN A CA 1
ATOM 652 C C . ASN A 1 84 ? 1.912 -18.728 4.929 1.00 43.19 84 ASN A C 1
ATOM 654 O O . ASN A 1 84 ? 2.614 -19.007 3.963 1.00 43.19 84 ASN A O 1
ATOM 658 N N . TYR A 1 85 ? 2.440 -18.272 6.066 1.00 46.47 85 TYR A N 1
ATOM 659 C CA . TYR A 1 85 ? 3.875 -18.277 6.351 1.00 46.47 85 TYR A CA 1
ATOM 660 C C . TYR A 1 85 ? 4.288 -19.173 7.524 1.00 46.47 85 TYR A C 1
ATOM 662 O O . TYR A 1 85 ? 5.475 -19.447 7.634 1.00 46.47 85 TYR A O 1
ATOM 670 N N . ASN A 1 86 ? 3.353 -19.692 8.332 1.00 47.31 86 ASN A N 1
ATOM 671 C CA . ASN A 1 86 ? 3.651 -20.645 9.405 1.00 47.31 86 ASN A CA 1
ATOM 672 C C . ASN A 1 86 ? 2.693 -21.837 9.315 1.00 47.31 86 ASN A C 1
ATOM 674 O O . ASN A 1 86 ? 1.703 -21.911 10.043 1.00 47.31 86 ASN A O 1
ATOM 678 N N . SER A 1 87 ? 2.999 -22.788 8.429 1.00 55.12 87 SER A N 1
ATOM 679 C CA . SER A 1 87 ? 2.288 -24.071 8.354 1.00 55.12 87 SER A CA 1
ATOM 680 C C . SER A 1 87 ? 2.190 -24.763 9.720 1.00 55.12 87 SER A C 1
ATOM 682 O O . SER A 1 87 ? 1.186 -25.403 10.012 1.00 55.12 87 SER A O 1
ATOM 684 N N . ASP A 1 88 ? 3.185 -24.591 10.591 1.00 53.41 88 ASP A N 1
ATOM 685 C CA . ASP A 1 88 ? 3.264 -25.298 11.875 1.00 53.41 88 ASP A CA 1
ATOM 686 C C . ASP A 1 88 ? 2.225 -24.851 12.915 1.00 53.41 88 ASP A C 1
ATOM 688 O O . ASP A 1 88 ? 1.823 -25.648 13.767 1.00 53.41 88 ASP A O 1
ATOM 692 N N . GLU A 1 89 ? 1.747 -23.604 12.859 1.00 55.44 89 GLU A N 1
ATOM 693 C CA . GLU A 1 89 ? 0.732 -23.129 13.807 1.00 55.44 89 GLU A CA 1
ATOM 694 C C . GLU A 1 89 ? -0.667 -23.638 13.439 1.00 55.44 89 GLU A C 1
ATOM 696 O O . GLU A 1 89 ? -1.419 -24.050 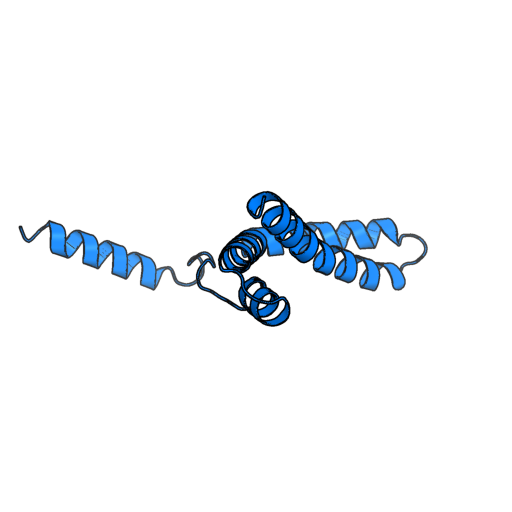14.322 1.00 55.44 89 GLU A O 1
ATOM 701 N N . GLU A 1 90 ? -1.002 -23.704 12.148 1.00 55.28 90 GLU A N 1
ATOM 702 C CA . GLU A 1 90 ? -2.293 -24.234 11.691 1.00 55.28 90 GLU A CA 1
ATOM 703 C C . GLU A 1 90 ? -2.434 -25.734 11.960 1.00 55.28 90 GLU A C 1
ATOM 705 O O . GLU A 1 90 ? -3.480 -26.170 12.452 1.00 55.28 90 GLU A O 1
ATOM 710 N N . TRP A 1 91 ? -1.371 -26.517 11.732 1.00 55.25 91 TRP A N 1
ATOM 711 C CA . TRP A 1 91 ? -1.345 -27.936 12.102 1.00 55.25 91 TRP A CA 1
ATOM 712 C C . TRP A 1 91 ? -1.559 -28.129 13.603 1.00 55.25 91 TRP A C 1
ATOM 714 O O . TRP A 1 91 ? -2.307 -29.021 14.001 1.00 55.25 91 TRP A O 1
ATOM 724 N N . ARG A 1 92 ? -0.972 -27.270 14.446 1.00 54.88 92 ARG A N 1
ATOM 725 C CA . ARG A 1 92 ? -1.178 -27.310 15.901 1.00 54.88 92 ARG A CA 1
ATOM 726 C C . ARG A 1 92 ? -2.625 -27.042 16.297 1.00 54.88 92 ARG A C 1
ATOM 728 O O . ARG A 1 92 ? -3.157 -27.790 17.113 1.00 54.88 92 ARG A O 1
ATOM 735 N N . TYR A 1 93 ? -3.273 -26.024 15.730 1.00 60.75 93 TYR A N 1
ATOM 736 C CA . TYR A 1 93 ? -4.677 -25.733 16.043 1.00 60.75 93 TYR A CA 1
ATOM 737 C C . TYR A 1 93 ? -5.622 -26.830 15.538 1.00 60.75 93 TYR A C 1
ATOM 739 O O . TYR A 1 93 ? -6.542 -27.212 16.259 1.00 60.75 93 TYR A O 1
ATOM 747 N N . TRP A 1 94 ? -5.366 -27.394 14.354 1.00 61.91 94 TRP A N 1
ATOM 748 C CA . TRP A 1 94 ? -6.132 -28.526 13.824 1.00 61.91 94 TRP A CA 1
ATOM 749 C C . TRP A 1 94 ? -5.949 -29.798 14.666 1.00 61.91 94 TRP A C 1
ATOM 751 O O . TRP A 1 94 ? -6.920 -30.497 14.961 1.00 61.91 94 TRP A O 1
ATOM 761 N N . PHE A 1 95 ? -4.720 -30.085 15.106 1.00 64.75 95 PHE A N 1
ATOM 762 C CA . PHE A 1 95 ? -4.421 -31.245 15.947 1.00 64.75 95 PHE A CA 1
ATOM 763 C C . PHE A 1 95 ? -5.045 -31.113 17.339 1.00 64.75 95 PHE A C 1
ATOM 765 O O . PHE A 1 95 ? -5.662 -32.060 17.821 1.00 64.75 95 PHE A O 1
ATOM 772 N N . LEU A 1 96 ? -4.949 -29.933 17.963 1.00 66.31 96 LEU A N 1
ATOM 773 C CA . LEU A 1 96 ? -5.583 -29.657 19.255 1.00 66.31 96 LEU A CA 1
ATOM 774 C C . LEU A 1 96 ? -7.106 -29.810 19.167 1.00 66.31 96 LEU A C 1
ATOM 776 O O . LEU A 1 96 ? -7.689 -30.538 19.969 1.00 66.31 96 LEU A O 1
ATOM 780 N N . TYR A 1 97 ? -7.726 -29.228 18.136 1.00 66.69 97 TYR A N 1
ATOM 781 C CA . TYR A 1 97 ? -9.165 -29.338 17.891 1.00 66.69 97 TYR A CA 1
ATOM 782 C C . TYR A 1 97 ? -9.625 -30.797 17.727 1.00 66.69 97 TYR A C 1
ATOM 784 O O . TYR A 1 97 ? -10.578 -31.222 18.377 1.00 66.69 97 TYR A O 1
ATOM 792 N N . ASN A 1 98 ? -8.920 -31.603 16.927 1.00 64.56 98 ASN A N 1
ATOM 793 C CA . ASN A 1 98 ? -9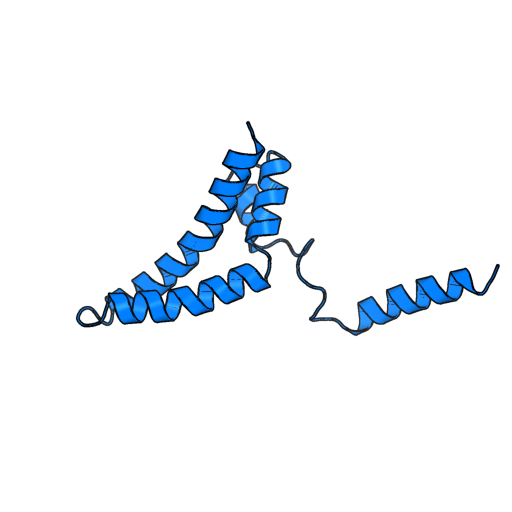.267 -33.019 16.757 1.00 64.56 98 ASN A CA 1
ATOM 794 C C . ASN A 1 98 ? -8.975 -33.871 18.000 1.00 64.56 98 ASN A C 1
ATOM 796 O O . ASN A 1 98 ? -9.694 -34.833 18.271 1.00 64.56 98 ASN A O 1
ATOM 800 N N . SER A 1 99 ? -7.945 -33.528 18.776 1.00 64.00 99 SER A N 1
ATOM 801 C CA . SER A 1 99 ? -7.577 -34.282 19.978 1.00 64.00 99 SER A CA 1
ATOM 802 C C . SER A 1 99 ? -8.584 -34.131 21.124 1.00 64.00 99 SER A C 1
ATOM 804 O O . SER A 1 99 ? -8.782 -35.081 21.882 1.00 64.00 99 SER A O 1
ATOM 806 N N . ASP A 1 100 ? -9.267 -32.985 21.216 1.00 57.47 100 ASP A N 1
ATOM 807 C CA . ASP A 1 100 ? -10.327 -32.750 22.205 1.00 57.47 100 ASP A CA 1
ATOM 808 C C . ASP A 1 100 ? -11.666 -33.381 21.799 1.00 57.47 100 ASP A C 1
ATOM 810 O O . ASP A 1 100 ? -12.461 -33.768 22.659 1.00 57.47 100 ASP A O 1
ATOM 814 N N . HIS A 1 101 ? -11.920 -33.533 20.496 1.00 56.88 101 HIS A N 1
ATOM 815 C CA . HIS A 1 101 ? -13.150 -34.147 19.991 1.00 56.88 101 HIS A CA 1
ATOM 816 C C . HIS A 1 101 ? -13.148 -35.681 20.034 1.00 56.88 101 HIS A C 1
ATOM 818 O O . HIS A 1 101 ? -14.222 -36.274 20.060 1.00 56.88 101 HIS A O 1
ATOM 824 N N . HIS A 1 102 ? -11.980 -36.324 20.115 1.00 52.47 102 HIS A N 1
ATOM 825 C CA . HIS A 1 102 ? -11.868 -37.781 20.269 1.00 52.47 102 HIS A CA 1
ATOM 826 C C . HIS A 1 102 ? -11.842 -38.277 21.725 1.00 52.47 102 HIS A C 1
ATOM 828 O O . HIS A 1 102 ? -11.797 -39.484 21.953 1.00 52.47 102 HIS A O 1
ATOM 834 N N . LYS A 1 103 ? -11.867 -37.373 22.714 1.00 53.16 103 LYS A N 1
ATOM 835 C CA . LYS A 1 103 ? -11.878 -37.714 24.150 1.00 53.16 103 LYS A CA 1
ATOM 836 C C . LYS A 1 103 ? -13.249 -37.549 24.823 1.00 53.16 103 LYS A C 1
ATOM 838 O O . LYS A 1 103 ? -13.308 -37.520 26.051 1.00 53.16 103 LYS A O 1
ATOM 843 N N . ARG A 1 104 ? -14.333 -37.435 24.051 1.00 46.78 104 ARG A N 1
ATOM 844 C CA . ARG A 1 104 ? -15.711 -37.490 24.562 1.00 46.78 104 ARG A CA 1
ATOM 845 C C . ARG A 1 104 ? -16.443 -38.701 24.022 1.00 46.78 104 ARG A C 1
ATOM 847 O O . ARG A 1 104 ? -16.272 -38.976 22.816 1.00 46.78 104 ARG A O 1
#

Foldseek 3Di:
DQLVVLLVQLVCLLQVVLLVVQQVQLVVVVVCSVVSSCVRSVVSSVVLVLQVLSVQLSVCSVVVHPDVVSNCRSPPNCPPGPPVVCPPVVVVVVCVVVVVVVVD